Protein AF-A0A7W1BKV4-F1 (afdb_monomer)

Foldseek 3Di:
DDKDFDAPPDALLNVCCVPPVGSVCSVVQCVQCVVPCVDNRDDDGGDITDDDDDD

Sequence (55 aa):
KGSYTVKAGDSLSKIATREYGDGAKWKQIYEANKHIIKDPDLIYPGQELTIPSDG

Mean predicted aligned error: 2.73 Å

Structure (mmCIF, N/CA/C/O backbone):
data_AF-A0A7W1BKV4-F1
#
_entry.id   AF-A0A7W1BKV4-F1
#
loop_
_atom_site.group_PDB
_atom_site.id
_atom_site.type_symbol
_atom_site.label_atom_id
_atom_site.label_alt_id
_atom_site.label_comp_id
_atom_site.label_asym_id
_atom_site.label_entity_id
_atom_site.label_seq_id
_atom_site.pdbx_PDB_ins_code
_atom_site.Cartn_x
_atom_site.Cartn_y
_atom_site.Cartn_z
_atom_site.occupancy
_atom_site.B_iso_or_eq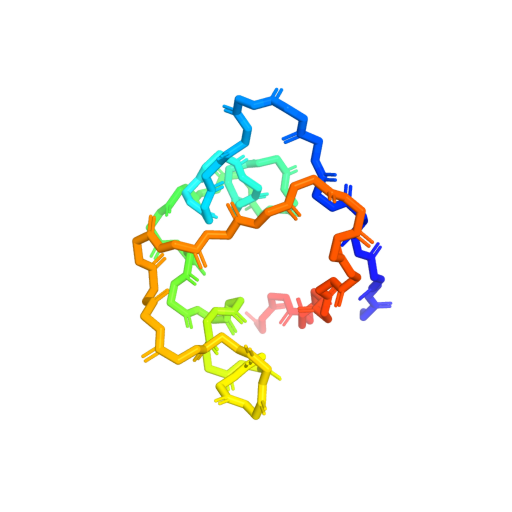uiv
_atom_site.auth_seq_id
_atom_site.auth_comp_id
_atom_site.auth_asym_id
_atom_site.auth_atom_id
_atom_site.pdbx_PDB_model_num
ATOM 1 N N . LYS A 1 1 ? 4.148 9.444 9.826 1.00 64.75 1 LYS A N 1
ATOM 2 C CA . LYS A 1 1 ? 3.435 8.158 10.020 1.00 64.75 1 LYS A CA 1
ATOM 3 C C . LYS A 1 1 ? 1.952 8.442 10.137 1.00 64.75 1 LYS A C 1
ATOM 5 O O . LYS A 1 1 ? 1.571 9.179 11.038 1.00 64.75 1 LYS A O 1
ATOM 10 N N . GLY A 1 2 ? 1.164 7.894 9.223 1.00 88.81 2 GLY A N 1
ATOM 11 C CA . GLY A 1 2 ? -0.297 7.950 9.257 1.00 88.81 2 GLY A CA 1
ATOM 12 C C . GLY A 1 2 ? -0.887 6.565 9.021 1.00 88.81 2 GLY A C 1
ATOM 13 O O . GLY A 1 2 ? -0.144 5.609 8.785 1.00 88.81 2 GLY A O 1
ATOM 14 N N . SER A 1 3 ? -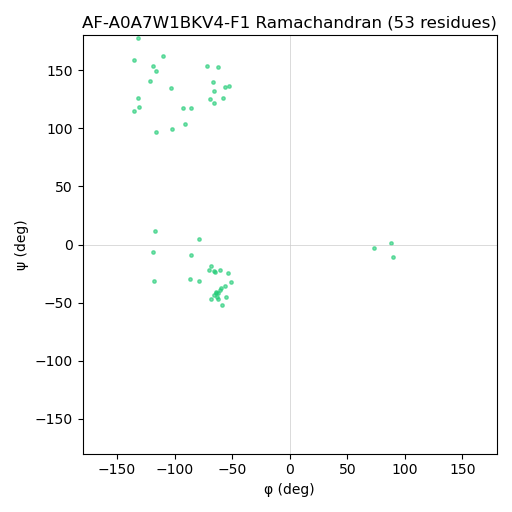2.209 6.462 9.075 1.00 93.81 3 SER A N 1
ATOM 15 C CA . SER A 1 3 ? -2.946 5.315 8.551 1.00 93.81 3 SER A CA 1
ATOM 16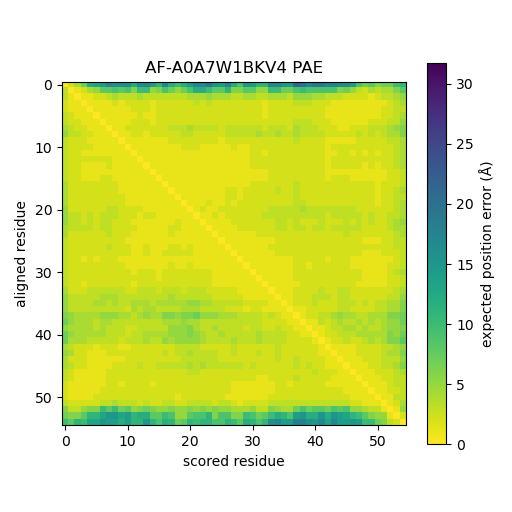 C C . SER A 1 3 ? -3.889 5.769 7.441 1.00 93.81 3 SER A C 1
ATOM 18 O O . SER A 1 3 ? -4.295 6.931 7.385 1.00 93.81 3 SER A O 1
ATOM 20 N N . TYR A 1 4 ? -4.202 4.857 6.525 1.00 96.38 4 TYR A N 1
ATOM 21 C CA . TYR A 1 4 ? -5.136 5.090 5.433 1.00 96.38 4 TYR A CA 1
ATOM 22 C C . TYR A 1 4 ? -6.130 3.937 5.350 1.00 96.38 4 TYR A C 1
ATOM 24 O O . TYR A 1 4 ? -5.734 2.777 5.238 1.00 96.38 4 TYR A O 1
ATOM 32 N N . THR A 1 5 ? -7.424 4.251 5.366 1.00 97.25 5 THR A N 1
ATOM 33 C CA . THR A 1 5 ? -8.476 3.263 5.117 1.00 97.25 5 THR A CA 1
ATOM 34 C C . THR A 1 5 ? -8.727 3.140 3.620 1.00 97.25 5 THR A C 1
ATOM 36 O O . THR A 1 5 ? -9.166 4.099 2.979 1.00 97.25 5 THR A O 1
ATOM 39 N N . VAL A 1 6 ? -8.486 1.949 3.074 1.00 97.06 6 VAL A N 1
ATOM 40 C CA . VAL A 1 6 ? -8.707 1.616 1.662 1.00 97.06 6 VAL A CA 1
ATOM 41 C C . VAL A 1 6 ? -10.158 1.885 1.273 1.00 97.06 6 VAL A C 1
ATOM 43 O O . VAL A 1 6 ? -11.091 1.511 1.989 1.00 97.06 6 VAL A O 1
ATOM 46 N N . LYS A 1 7 ? -10.360 2.512 0.114 1.00 97.12 7 LYS A N 1
ATOM 47 C CA . LYS A 1 7 ? -11.677 2.776 -0.474 1.00 97.12 7 LYS A CA 1
ATOM 48 C C . LYS A 1 7 ? -11.893 1.928 -1.722 1.00 97.12 7 LYS A C 1
ATOM 50 O O . LYS A 1 7 ? -10.958 1.401 -2.320 1.00 97.12 7 LYS A O 1
ATOM 55 N N . ALA A 1 8 ? -13.152 1.789 -2.132 1.00 96.25 8 ALA A N 1
ATOM 56 C CA . ALA A 1 8 ? -13.487 1.100 -3.374 1.00 96.25 8 ALA A CA 1
ATOM 57 C C . ALA A 1 8 ? -12.788 1.763 -4.572 1.00 96.25 8 ALA A C 1
ATOM 59 O O . ALA A 1 8 ? -12.910 2.969 -4.777 1.00 96.25 8 ALA A O 1
ATOM 60 N N . GLY A 1 9 ? -12.057 0.962 -5.353 1.00 94.69 9 GLY A N 1
ATOM 61 C CA . GLY A 1 9 ? -11.295 1.424 -6.518 1.00 94.69 9 GLY A CA 1
ATOM 62 C C . GLY A 1 9 ? -9.868 1.904 -6.224 1.00 94.69 9 GLY A C 1
ATOM 63 O O . GLY A 1 9 ? -9.174 2.316 -7.165 1.00 94.69 9 GLY A O 1
ATOM 64 N N . ASP A 1 10 ? -9.419 1.845 -4.967 1.00 96.56 10 ASP A N 1
ATOM 65 C CA . ASP A 1 10 ? -8.029 2.123 -4.608 1.00 96.56 10 ASP A CA 1
ATOM 66 C C . ASP A 1 10 ? -7.083 1.002 -5.058 1.00 96.56 10 ASP A C 1
ATOM 68 O O . ASP A 1 10 ? -7.452 -0.163 -5.189 1.00 96.56 10 ASP A O 1
ATOM 72 N N . SER A 1 11 ? -5.827 1.387 -5.268 1.00 96.69 11 SER A N 1
ATOM 73 C CA . SER A 1 11 ? -4.679 0.497 -5.429 1.00 96.69 11 SER A CA 1
ATOM 74 C C . SER A 1 11 ? -3.526 1.041 -4.588 1.00 96.69 11 SER A C 1
ATOM 76 O O . SER A 1 11 ? -3.484 2.242 -4.303 1.00 96.69 11 SER A O 1
ATOM 78 N N . LEU A 1 12 ? -2.549 0.200 -4.236 1.00 96.19 12 LEU A N 1
ATOM 79 C CA . LEU A 1 12 ? -1.372 0.655 -3.484 1.00 96.19 12 LEU A CA 1
ATOM 80 C C . LEU A 1 12 ? -0.632 1.798 -4.196 1.00 96.19 12 LEU A C 1
ATOM 82 O O . LEU A 1 12 ? -0.165 2.725 -3.543 1.00 96.19 12 LEU A O 1
ATOM 86 N N . SER A 1 13 ? -0.576 1.772 -5.530 1.00 96.81 13 SER A N 1
ATOM 87 C CA . SER A 1 13 ? 0.004 2.846 -6.343 1.00 96.81 13 SER A CA 1
ATOM 88 C C . SER A 1 13 ? -0.779 4.155 -6.261 1.00 96.81 13 SER A C 1
ATOM 90 O O . SER A 1 13 ? -0.164 5.201 -6.083 1.00 96.81 13 SER A O 1
ATOM 92 N N . LYS A 1 14 ? -2.117 4.127 -6.316 1.00 97.12 14 LYS A N 1
ATOM 93 C CA . LYS A 1 14 ? -2.943 5.337 -6.153 1.00 97.12 14 LYS A CA 1
ATOM 94 C C . LYS A 1 14 ? -2.792 5.936 -4.759 1.00 97.12 14 LYS A C 1
ATOM 96 O O . LYS A 1 14 ? -2.673 7.152 -4.629 1.00 97.12 14 LYS A O 1
ATOM 101 N N . ILE A 1 15 ? -2.767 5.084 -3.734 1.00 95.94 15 ILE A N 1
ATOM 102 C CA . ILE A 1 15 ? -2.544 5.512 -2.350 1.00 95.94 15 ILE A CA 1
ATOM 103 C C . ILE A 1 15 ? -1.141 6.121 -2.229 1.00 95.94 15 ILE A C 1
ATOM 105 O O . ILE A 1 15 ? -1.000 7.217 -1.705 1.00 95.94 15 ILE A O 1
ATOM 109 N N . ALA A 1 16 ? -0.114 5.492 -2.802 1.00 96.25 16 ALA A N 1
ATOM 110 C CA . ALA A 1 16 ? 1.242 6.036 -2.800 1.00 96.25 16 ALA A CA 1
ATOM 111 C C . ALA A 1 16 ? 1.356 7.379 -3.539 1.00 96.25 16 ALA A C 1
ATOM 113 O O . ALA A 1 16 ? 1.976 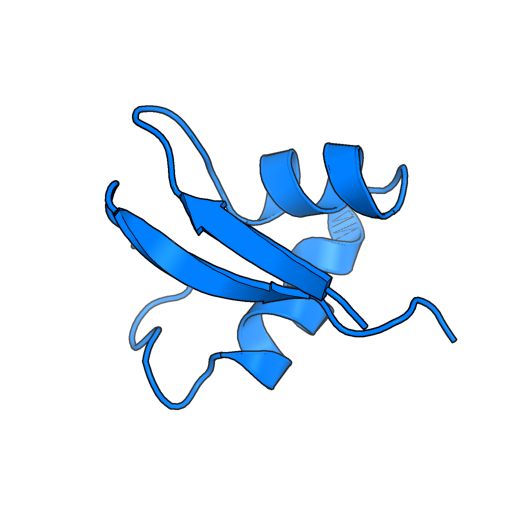8.303 -3.026 1.00 96.25 16 ALA A O 1
ATOM 114 N N . THR A 1 17 ? 0.711 7.543 -4.698 1.00 96.56 17 THR A N 1
ATOM 115 C CA . THR A 1 17 ? 0.660 8.840 -5.392 1.00 96.56 17 THR A CA 1
ATOM 116 C C . THR A 1 17 ? -0.011 9.912 -4.539 1.00 96.56 17 THR A C 1
ATOM 118 O O . THR A 1 17 ? 0.439 11.051 -4.525 1.00 96.56 17 THR A O 1
ATOM 121 N N . ARG A 1 18 ? -1.072 9.564 -3.811 1.00 94.94 18 ARG A N 1
ATOM 122 C CA . ARG A 1 18 ? -1.778 10.498 -2.931 1.00 94.94 18 ARG A CA 1
ATOM 123 C C . ARG A 1 18 ? -0.935 10.914 -1.726 1.00 94.94 18 ARG A C 1
ATOM 125 O O . ARG A 1 18 ? -0.892 12.097 -1.408 1.00 94.94 18 ARG A O 1
ATOM 132 N N . GLU A 1 19 ? -0.307 9.952 -1.058 1.00 94.81 19 GLU A N 1
ATOM 133 C CA . GLU A 1 19 ? 0.381 10.181 0.218 1.00 94.81 19 GLU A CA 1
ATOM 134 C C . GLU A 1 19 ? 1.832 10.651 0.034 1.00 94.81 19 GLU A C 1
ATOM 136 O O . GLU A 1 19 ? 2.343 11.405 0.858 1.00 94.81 19 GLU A O 1
ATOM 141 N N . TYR A 1 20 ? 2.487 10.249 -1.059 1.00 94.38 20 TYR A N 1
ATOM 142 C CA . TYR A 1 20 ? 3.897 10.550 -1.334 1.00 94.38 20 TYR A CA 1
ATOM 143 C C . TYR A 1 20 ? 4.132 11.367 -2.607 1.00 94.38 20 TYR A C 1
ATOM 145 O O . TYR A 1 20 ? 5.271 11.711 -2.911 1.00 94.38 20 TYR A O 1
ATOM 153 N N . GLY A 1 21 ? 3.097 11.628 -3.410 1.00 95.50 21 GLY A N 1
ATOM 154 C CA . GLY A 1 21 ? 3.257 12.238 -4.735 1.00 95.50 21 GLY A CA 1
ATOM 155 C C . GLY A 1 21 ? 3.850 11.300 -5.794 1.00 95.50 21 GLY A C 1
ATOM 156 O O . GLY A 1 21 ? 3.949 11.686 -6.955 1.00 95.50 21 GLY A O 1
ATOM 157 N N . ASP A 1 22 ? 4.211 10.065 -5.429 1.00 95.44 22 ASP A N 1
ATOM 158 C CA . ASP A 1 22 ? 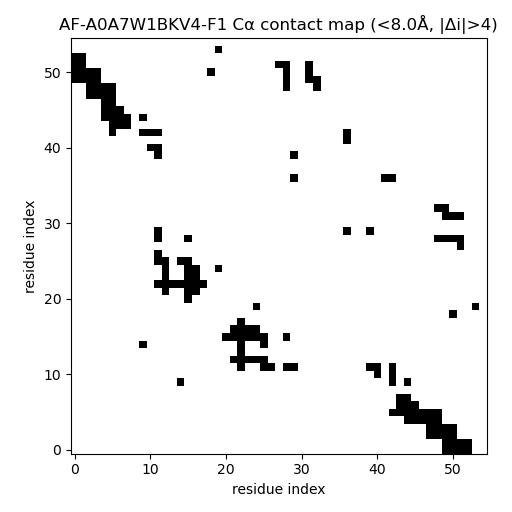4.862 9.094 -6.308 1.00 95.44 22 ASP A CA 1
ATOM 159 C C . ASP A 1 22 ? 4.226 7.705 -6.169 1.00 95.44 22 ASP A C 1
ATOM 161 O O . ASP A 1 22 ? 4.318 7.036 -5.138 1.00 95.44 22 ASP A O 1
ATOM 165 N N . GLY A 1 23 ? 3.596 7.245 -7.252 1.00 95.75 23 GLY A N 1
ATOM 166 C CA . GLY A 1 23 ? 2.971 5.925 -7.303 1.00 95.75 23 GLY A CA 1
ATOM 167 C C . GLY A 1 23 ? 3.965 4.770 -7.199 1.00 95.75 23 GLY A C 1
ATOM 168 O O . GLY A 1 23 ? 3.577 3.688 -6.765 1.00 95.75 23 GLY A O 1
ATOM 169 N N . ALA A 1 24 ? 5.243 4.977 -7.536 1.00 95.94 24 ALA A N 1
ATOM 170 C CA . ALA A 1 24 ? 6.285 3.955 -7.432 1.00 95.94 24 ALA A CA 1
ATOM 171 C C . ALA A 1 24 ? 6.614 3.587 -5.975 1.00 95.94 24 ALA A C 1
ATOM 173 O O . ALA A 1 24 ? 7.136 2.498 -5.714 1.00 95.94 24 ALA A O 1
ATOM 174 N N . LYS A 1 25 ? 6.240 4.441 -5.012 1.00 96.06 25 LYS A N 1
ATOM 175 C CA . LYS A 1 25 ? 6.441 4.212 -3.572 1.00 96.06 25 LYS A CA 1
ATOM 176 C C . LYS A 1 25 ? 5.429 3.254 -2.945 1.00 96.06 25 LYS A C 1
ATOM 178 O O . LYS A 1 25 ? 5.509 2.969 -1.753 1.00 96.06 25 LYS A O 1
ATOM 183 N N . TRP A 1 26 ? 4.543 2.655 -3.744 1.00 95.88 26 TRP A N 1
ATOM 184 C CA . TRP A 1 26 ? 3.605 1.616 -3.301 1.00 95.88 2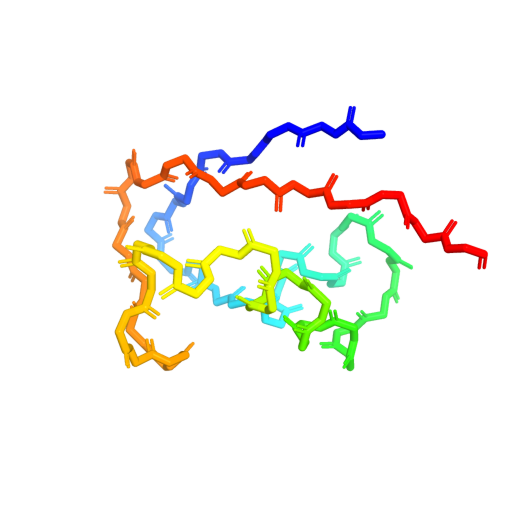6 TRP A CA 1
ATOM 185 C C . TRP A 1 26 ? 4.285 0.468 -2.544 1.00 95.88 26 TRP A C 1
ATOM 187 O O . TRP A 1 26 ? 3.707 -0.082 -1.607 1.00 95.88 26 TRP A O 1
ATOM 197 N N . LYS A 1 27 ? 5.534 0.139 -2.902 1.00 95.94 27 LYS A N 1
ATOM 198 C CA . LYS A 1 27 ? 6.318 -0.905 -2.232 1.00 95.94 27 LYS A CA 1
ATOM 199 C C . LYS A 1 27 ? 6.528 -0.599 -0.753 1.00 95.94 27 LYS A C 1
ATOM 201 O O . LYS A 1 27 ? 6.452 -1.512 0.052 1.00 95.94 27 LYS A O 1
ATOM 206 N N . GLN A 1 28 ? 6.731 0.664 -0.374 1.00 95.44 28 GLN A N 1
ATOM 207 C CA . GLN A 1 28 ? 6.901 1.045 1.033 1.00 95.44 28 GLN A CA 1
ATOM 208 C C . GLN A 1 28 ? 5.628 0.770 1.843 1.00 95.44 28 GLN A C 1
ATOM 210 O O . GLN A 1 28 ? 5.704 0.242 2.953 1.00 95.44 28 GLN A O 1
ATOM 215 N N . ILE A 1 29 ? 4.459 1.064 1.261 1.00 95.81 29 ILE A N 1
ATOM 216 C CA . ILE A 1 29 ? 3.158 0.735 1.859 1.00 95.81 29 ILE A CA 1
ATOM 217 C C . ILE A 1 29 ? 3.027 -0.781 1.990 1.00 95.81 29 ILE A C 1
ATOM 219 O O . ILE A 1 29 ? 2.670 -1.270 3.058 1.00 95.81 29 ILE A O 1
ATOM 223 N N . TYR A 1 30 ? 3.350 -1.535 0.938 1.00 96.00 30 TYR A N 1
ATOM 224 C CA . TYR A 1 30 ? 3.290 -2.992 0.987 1.00 96.00 30 TYR A CA 1
ATOM 225 C C . TYR A 1 30 ? 4.189 -3.563 2.089 1.00 96.00 30 TYR A C 1
ATOM 227 O O . TYR A 1 30 ? 3.697 -4.295 2.939 1.00 96.00 30 TYR A O 1
ATOM 235 N N . GLU A 1 31 ? 5.468 -3.178 2.139 1.00 95.50 31 GLU A N 1
ATOM 236 C CA . GLU A 1 31 ? 6.426 -3.639 3.155 1.00 95.50 31 GLU A CA 1
ATOM 237 C C . GLU A 1 31 ? 5.929 -3.379 4.582 1.00 95.50 31 GLU A C 1
ATOM 239 O O . GLU A 1 31 ? 5.962 -4.280 5.421 1.00 95.50 31 GLU A O 1
ATOM 244 N N . ALA A 1 32 ? 5.393 -2.183 4.849 1.00 95.81 32 ALA A N 1
ATOM 245 C CA . ALA A 1 32 ? 4.840 -1.834 6.158 1.00 95.81 32 ALA A CA 1
ATOM 246 C C . ALA A 1 32 ? 3.603 -2.672 6.536 1.00 95.81 32 ALA A C 1
ATOM 248 O O . ALA A 1 32 ? 3.306 -2.847 7.718 1.00 95.81 32 ALA A O 1
ATOM 249 N N . ASN A 1 33 ? 2.892 -3.215 5.546 1.00 96.44 33 ASN A N 1
ATOM 250 C CA . ASN A 1 33 ? 1.622 -3.916 5.720 1.00 96.44 33 ASN A CA 1
ATOM 251 C C . ASN A 1 33 ? 1.668 -5.395 5.311 1.00 96.44 33 ASN A C 1
ATOM 253 O O . ASN A 1 33 ? 0.625 -6.039 5.281 1.00 96.44 33 ASN A O 1
ATOM 257 N N . LYS A 1 34 ? 2.848 -5.984 5.070 1.00 95.12 34 LYS A N 1
ATOM 258 C CA . LYS A 1 34 ? 3.017 -7.409 4.702 1.00 95.12 34 LYS A CA 1
ATOM 259 C C . LYS A 1 34 ? 2.361 -8.401 5.663 1.00 95.12 34 LYS A C 1
ATOM 261 O O . LYS A 1 34 ? 2.053 -9.526 5.293 1.00 95.12 34 LYS A O 1
ATOM 266 N N . HIS A 1 35 ? 2.161 -7.989 6.910 1.00 93.81 35 HIS A N 1
ATOM 267 C CA . HIS A 1 35 ? 1.488 -8.786 7.928 1.00 93.81 35 HIS A CA 1
ATOM 268 C C . HIS A 1 35 ? -0.026 -8.942 7.670 1.00 93.81 35 HIS A C 1
ATOM 270 O O . HIS A 1 35 ? -0.620 -9.904 8.153 1.00 93.81 35 HIS A O 1
ATOM 276 N N . ILE A 1 36 ? -0.642 -8.038 6.897 1.00 92.81 36 ILE A N 1
ATOM 277 C CA . ILE A 1 36 ? -2.072 -8.066 6.530 1.00 92.81 36 ILE A CA 1
ATOM 278 C C . ILE A 1 36 ? -2.308 -8.206 5.019 1.00 92.81 36 ILE A C 1
ATOM 280 O O . ILE A 1 36 ? -3.290 -8.828 4.613 1.00 92.81 36 ILE A O 1
ATOM 284 N N . ILE A 1 37 ? -1.414 -7.679 4.179 1.00 92.81 37 ILE A N 1
ATOM 285 C CA . ILE A 1 37 ? -1.474 -7.805 2.721 1.00 92.81 37 ILE A CA 1
ATOM 286 C C . ILE A 1 37 ? -0.692 -9.054 2.317 1.00 92.81 37 ILE A C 1
ATOM 288 O O . ILE A 1 37 ? 0.537 -9.052 2.309 1.00 92.81 37 ILE A O 1
ATOM 292 N N . LYS A 1 38 ? -1.414 -10.125 1.978 1.00 89.00 38 LYS A N 1
ATOM 293 C CA . LYS A 1 38 ? -0.811 -11.377 1.485 1.00 89.00 38 LYS A CA 1
ATOM 294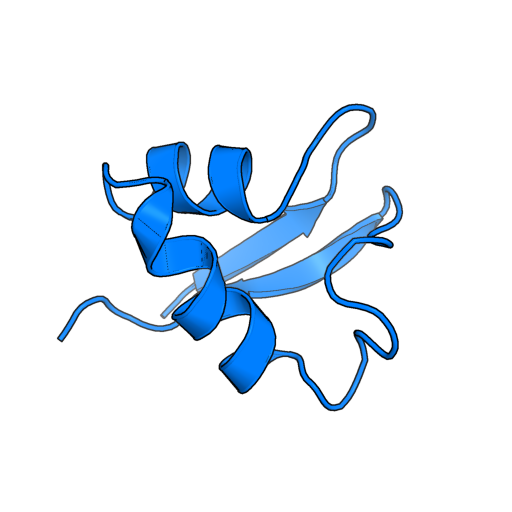 C C . LYS A 1 38 ? -0.409 -11.300 0.015 1.00 89.00 38 LYS A C 1
ATOM 296 O O . LYS A 1 38 ? 0.542 -11.957 -0.389 1.00 89.00 38 LYS A O 1
ATOM 301 N N . ASP A 1 39 ? -1.153 -10.518 -0.756 1.00 90.06 39 ASP A N 1
ATOM 302 C CA . ASP A 1 39 ? -0.933 -10.286 -2.176 1.00 90.06 39 ASP A CA 1
ATOM 303 C C . ASP A 1 39 ? -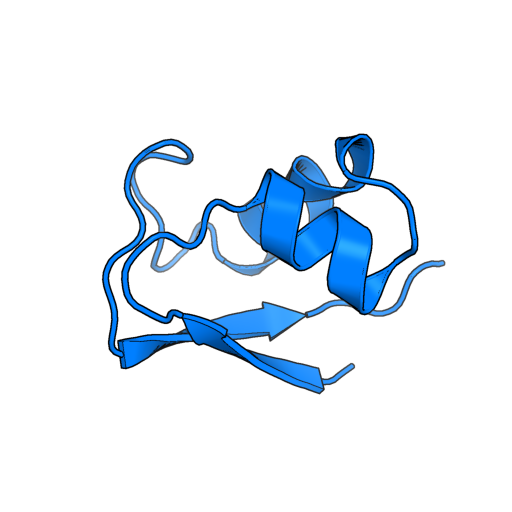0.969 -8.766 -2.413 1.00 90.06 39 ASP A C 1
ATOM 305 O O . ASP A 1 39 ? -1.984 -8.142 -2.093 1.00 90.06 39 ASP A O 1
ATOM 309 N N . PRO A 1 40 ? 0.123 -8.145 -2.898 1.00 87.56 40 PRO A N 1
ATOM 310 C CA . PRO A 1 40 ? 0.196 -6.699 -3.110 1.00 87.56 40 PRO A CA 1
ATOM 311 C C . PRO A 1 40 ? -0.840 -6.168 -4.110 1.00 87.56 40 PRO A C 1
ATOM 313 O O . PRO A 1 40 ? -1.179 -4.985 -4.043 1.00 87.56 40 PRO A O 1
ATOM 316 N N . ASP A 1 41 ? -1.362 -7.017 -4.997 1.00 90.31 41 ASP A N 1
ATOM 317 C CA . ASP A 1 41 ? -2.388 -6.635 -5.968 1.00 90.31 41 ASP A CA 1
ATOM 318 C C . ASP A 1 41 ? -3.812 -6.731 -5.388 1.00 90.31 41 ASP A C 1
ATOM 320 O O . ASP A 1 41 ? -4.766 -6.241 -5.997 1.00 90.31 41 ASP A O 1
ATOM 324 N N . LEU A 1 42 ? -3.975 -7.305 -4.187 1.00 91.88 42 LEU A N 1
ATOM 325 C CA . LEU A 1 42 ? -5.265 -7.479 -3.518 1.00 91.88 42 LEU A CA 1
ATOM 326 C C . LEU A 1 42 ? -5.343 -6.676 -2.215 1.00 9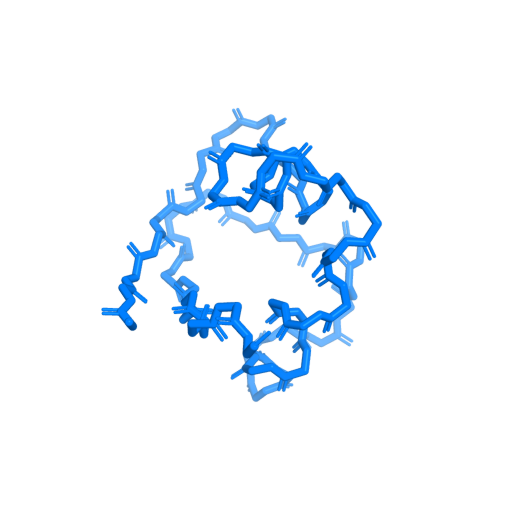1.88 42 LEU A C 1
ATOM 328 O O . LEU A 1 42 ? -4.957 -7.136 -1.138 1.00 91.88 42 LEU A O 1
ATOM 332 N N . ILE A 1 43 ? -5.948 -5.493 -2.317 1.00 95.38 43 ILE A N 1
ATOM 333 C CA . ILE A 1 43 ? -6.425 -4.711 -1.173 1.00 95.38 43 ILE A CA 1
ATOM 334 C C . ILE A 1 43 ? -7.947 -4.560 -1.228 1.00 95.38 43 ILE A C 1
ATOM 336 O O . ILE A 1 43 ? -8.549 -4.517 -2.301 1.00 95.38 43 ILE A O 1
ATOM 340 N N . TYR A 1 44 ? -8.574 -4.469 -0.061 1.00 95.38 44 TYR A N 1
ATOM 341 C CA . TYR A 1 44 ? -10.023 -4.471 0.098 1.00 95.38 44 TYR A CA 1
ATOM 342 C C . TYR A 1 44 ? -10.497 -3.198 0.798 1.00 95.38 44 TYR A C 1
ATOM 344 O O . TYR A 1 44 ? -9.861 -2.761 1.761 1.00 95.38 44 TYR A O 1
ATOM 352 N N . PRO A 1 45 ? -11.633 -2.616 0.375 1.00 97.12 45 PRO A N 1
ATOM 353 C CA . PRO A 1 45 ? -12.224 -1.475 1.062 1.00 97.12 45 PRO A CA 1
ATOM 354 C C . PRO A 1 45 ? -12.422 -1.742 2.558 1.00 97.12 45 PRO A C 1
ATOM 356 O O . PRO A 1 45 ? -12.884 -2.813 2.946 1.00 97.12 45 PRO A O 1
ATOM 359 N N . GLY A 1 46 ? -12.078 -0.762 3.390 1.00 96.06 46 GLY A N 1
ATOM 360 C CA . GLY A 1 46 ? -12.127 -0.869 4.849 1.00 96.06 46 GLY A CA 1
ATOM 361 C C . GLY A 1 46 ? -10.849 -1.400 5.501 1.00 96.06 46 GLY A C 1
ATOM 362 O O . GLY A 1 46 ? -10.723 -1.290 6.717 1.00 96.06 46 GLY A O 1
ATOM 363 N N . GLN A 1 47 ? -9.878 -1.918 4.738 1.00 95.50 47 GLN A N 1
ATOM 364 C CA . GLN A 1 47 ? -8.564 -2.242 5.297 1.00 95.50 47 GLN A CA 1
ATOM 365 C C . GLN A 1 47 ? -7.846 -0.974 5.751 1.00 95.50 47 GLN A C 1
ATOM 367 O O . GLN A 1 47 ? -7.757 -0.005 4.999 1.00 95.50 47 GLN A O 1
ATOM 372 N N . GLU A 1 48 ? -7.304 -0.992 6.962 1.00 96.75 48 GLU A N 1
ATOM 373 C CA . GLU A 1 48 ? -6.450 0.077 7.461 1.00 96.75 48 GLU A CA 1
ATOM 374 C C . GLU A 1 48 ? -4.985 -0.254 7.162 1.00 96.75 48 GLU A C 1
ATOM 376 O O . GLU A 1 48 ? -4.455 -1.262 7.625 1.00 96.75 48 GLU A O 1
ATOM 381 N N . LEU A 1 49 ? -4.342 0.586 6.353 1.00 96.56 49 LEU A N 1
ATOM 382 C CA . LEU A 1 49 ? -2.940 0.452 5.979 1.00 96.56 49 LEU A CA 1
ATOM 383 C C . LEU A 1 49 ? -2.098 1.456 6.753 1.00 96.56 49 LEU A C 1
ATOM 385 O O . LEU A 1 49 ? -2.416 2.642 6.815 1.00 96.56 49 LEU A O 1
ATOM 389 N N . THR A 1 50 ? -0.974 0.996 7.284 1.00 96.94 50 THR A N 1
ATOM 390 C CA . THR A 1 50 ? 0.074 1.871 7.805 1.00 96.94 50 THR A CA 1
ATOM 391 C C . THR A 1 50 ? 0.740 2.606 6.647 1.00 96.94 50 THR A C 1
ATOM 393 O O . THR A 1 50 ? 1.256 1.972 5.727 1.00 96.94 50 THR A O 1
ATOM 396 N N . ILE A 1 51 ? 0.779 3.933 6.719 1.00 96.56 51 ILE A N 1
ATOM 397 C CA . ILE A 1 51 ? 1.492 4.797 5.778 1.00 96.56 51 ILE A CA 1
ATOM 398 C C . ILE A 1 51 ? 2.805 5.239 6.447 1.00 96.56 51 ILE A C 1
ATOM 400 O O . ILE A 1 51 ? 2.797 6.126 7.322 1.00 96.56 51 ILE A O 1
ATOM 404 N N . PRO A 1 52 ? 3.946 4.592 6.124 1.00 94.88 52 PRO A N 1
ATOM 405 C CA . PRO A 1 52 ? 5.246 5.009 6.639 1.00 94.88 52 PRO A CA 1
ATOM 406 C C . PRO A 1 52 ? 5.584 6.425 6.161 1.00 94.88 52 PRO A C 1
ATOM 408 O O . PRO A 1 52 ? 5.088 6.871 5.132 1.00 94.88 52 PRO A O 1
ATOM 411 N N . SER A 1 53 ? 6.399 7.155 6.927 1.00 88.94 53 SER A N 1
ATOM 412 C CA . SER A 1 53 ? 6.928 8.435 6.450 1.00 88.94 53 SER A CA 1
ATOM 413 C C . SER A 1 53 ? 7.881 8.181 5.283 1.00 88.94 53 SER A C 1
ATOM 415 O O . SER A 1 53 ? 8.669 7.238 5.347 1.00 88.94 53 SER A O 1
ATOM 417 N N . ASP A 1 54 ? 7.814 9.031 4.266 1.00 76.50 54 ASP A N 1
ATOM 418 C CA . ASP A 1 54 ? 8.831 9.095 3.223 1.00 76.50 54 ASP A CA 1
ATOM 419 C C . ASP A 1 54 ? 10.130 9.587 3.879 1.00 76.50 54 ASP A C 1
ATOM 421 O O . ASP A 1 54 ? 10.110 10.598 4.589 1.00 76.50 54 ASP A O 1
ATOM 425 N N . GLY A 1 55 ? 11.191 8.787 3.783 1.00 63.00 55 GLY A N 1
ATOM 426 C CA . GLY A 1 55 ? 12.490 9.077 4.398 1.00 63.00 55 GLY A CA 1
ATOM 427 C C . GLY A 1 55 ? 13.256 10.153 3.649 1.00 63.00 55 GLY A C 1
ATOM 428 O O . GLY A 1 55 ? 13.167 10.161 2.401 1.00 63.00 55 GLY A O 1
#

Nearest PDB structures (foldseek):
  7vcm-assembly2_B  TM=9.700E-01  e=7.634E-05  Aequorea victoria
  7vcm-assembly1_A  TM=9.713E-01  e=2.173E-04  Aequorea victoria
  8zex-assembly1_A  TM=9.656E-01  e=3.797E-04  Escherichia coli
  7pvc-assembly1_A  TM=9.486E-01  e=5.019E-04  Escherichia coli K-12
  7b5h-assembly1_AK  TM=8.876E-01  e=2.171E-03  Nostoc sp. PCC 7120 = FACHB-418

Radius of gyration: 9.8 Å; Cα contacts (8 Å, |Δi|>4): 83; chains: 1; bounding box: 26×24×18 Å

Secondary structure (DSSP, 8-state):
-EEEE--TT--HHHHHHHHHS-GGGHHHHHHHHTTT-SSTT---TTPEEEEPPP-

Solvent-accessible surface area (backbone atoms only — not comparable to full-atom values): 3341 Å² total; per-residue (Å²): 108,52,73,44,68,38,48,85,91,63,47,55,37,58,52,19,29,71,77,69,73,37,42,84,49,21,58,58,39,44,67,69,28,52,91,76,41,87,44,86,90,59,80,55,62,70,44,76,38,50,37,72,64,88,128

pLDDT: mean 93.47, std 6.68, range [63.0, 97.25]